Protein AF-A0A820B5G7-F1 (afdb_monomer)

Mean predicted aligned error: 9.97 Å

Secondary structure (DSSP, 8-state):
-------------SSS-TTTSS-TTT--SSPPP-SPP-HHHHHHHHHHSTTGGGTTS-EEEE-S-HHHHHHHHHHHHHHT-EEEE---

pLDDT: mean 74.88, std 19.7, range [25.97, 95.88]

Organism: NCBI:txid433720

Sequence (88 aa):
MMKIVVIVHRILLRNLGVKIGHDVFTALKSKTHLDRPNWNELLQSFKSGKNASMANDVGVFFCGPPSMGIDIRKYCMKYQFRYFKEKF

Foldseek 3Di:
DDDDDQDDDDDDDPDPPPPPCADPPVRHNDDHDHDDDPLLVVLVCCCPDPNVVCQQPAEDEDDDDPVVLVVNVVSCVVSNYHYHYDDD

Nearest PDB structures (foldseek):
  8esr-assembly1_c  TM=5.504E-01  e=4.324E-01  Schizosaccharomyces pombe
  5t5h-assembly1_g  TM=5.582E-01  e=5.296E-01  Trypanosoma cruzi
  3zn8-assembly1_A  TM=6.399E-01  e=6.037E+00  Escherichia coli
  1ng1-assembly1_A  TM=6.368E-01  e=6.459E+00  Thermus aquaticus

Radius of gyration: 15.32 Å; Cα contacts (8 Å, |Δi|>4): 66; chains: 1; bounding box: 38×22×36 Å

InterPro domains:
  IPR013121 Ferric reductase, NAD binding domain [PF08030] (21-76)
  IPR039261 Ferredoxin-NADP reductase (FNR), nucleotide-binding domain [G3DSA:3.40.50.80] (7-88)

Structure (mmCIF, N/CA/C/O backbone):
data_AF-A0A820B5G7-F1
#
_entry.id   AF-A0A820B5G7-F1
#
loop_
_atom_site.group_PDB
_atom_site.id
_atom_site.type_symbol
_atom_site.label_atom_id
_atom_site.label_alt_id
_atom_site.label_comp_id
_atom_site.label_asym_id
_atom_site.label_entity_id
_atom_site.label_seq_id
_atom_site.pdbx_PDB_ins_code
_atom_site.Cartn_x
_atom_site.Cartn_y
_atom_site.Cartn_z
_atom_site.occupancy
_atom_site.B_iso_or_equiv
_atom_site.auth_seq_id
_atom_site.auth_comp_id
_atom_site.auth_asym_id
_atom_site.auth_atom_id
_atom_site.pdbx_PDB_model_num
ATOM 1 N N . MET A 1 1 ? -0.104 16.250 2.494 1.00 32.12 1 MET A N 1
ATOM 2 C CA . MET A 1 1 ? -0.949 15.166 1.938 1.00 32.12 1 MET A CA 1
ATOM 3 C C . MET A 1 1 ? -0.150 14.424 0.880 1.00 32.12 1 MET A C 1
ATOM 5 O O . MET A 1 1 ? 0.311 15.069 -0.051 1.00 32.12 1 MET A O 1
ATOM 9 N N . MET A 1 2 ? 0.068 13.116 1.035 1.00 25.97 2 MET A N 1
ATOM 10 C CA . MET A 1 2 ? 0.863 12.311 0.099 1.00 25.97 2 MET A CA 1
ATOM 11 C C . MET A 1 2 ? -0.084 11.490 -0.782 1.00 25.97 2 MET A C 1
ATOM 13 O O . MET A 1 2 ? -0.828 10.660 -0.270 1.00 25.97 2 MET A O 1
ATOM 17 N N . LYS A 1 3 ? -0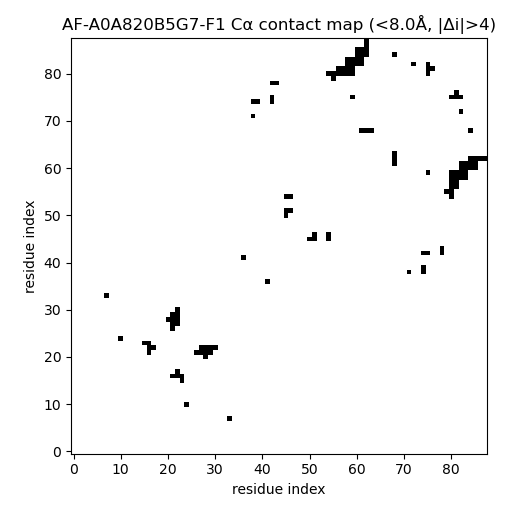.097 11.763 -2.091 1.00 30.67 3 LYS A N 1
ATOM 18 C CA . LYS A 1 3 ? -0.908 11.043 -3.085 1.00 30.67 3 LYS A CA 1
ATOM 19 C C . LYS A 1 3 ? -0.019 9.998 -3.761 1.00 30.67 3 LYS A C 1
ATOM 21 O O . LYS A 1 3 ? 1.018 10.355 -4.310 1.00 30.67 3 LYS A O 1
ATOM 26 N N . ILE A 1 4 ? -0.398 8.722 -3.693 1.00 34.84 4 ILE A N 1
ATOM 27 C CA . ILE A 1 4 ? 0.316 7.621 -4.358 1.00 34.84 4 ILE A CA 1
ATOM 28 C C . ILE A 1 4 ? -0.405 7.331 -5.674 1.00 34.84 4 ILE A C 1
ATOM 30 O O . ILE A 1 4 ? -1.563 6.922 -5.667 1.00 34.84 4 ILE A O 1
ATOM 34 N N . VAL A 1 5 ? 0.280 7.552 -6.794 1.00 36.06 5 VAL A N 1
ATOM 35 C CA . VAL A 1 5 ? -0.192 7.200 -8.139 1.00 36.06 5 VAL A CA 1
ATOM 36 C C . VAL A 1 5 ? 0.564 5.946 -8.578 1.00 36.06 5 VAL A C 1
ATOM 38 O O . VAL A 1 5 ? 1.792 5.957 -8.628 1.00 36.06 5 VAL A O 1
ATOM 41 N N . VAL A 1 6 ? -0.154 4.859 -8.872 1.00 37.34 6 VAL A N 1
ATOM 42 C CA . VAL A 1 6 ? 0.419 3.618 -9.422 1.00 37.34 6 VAL A CA 1
ATOM 43 C C . VAL A 1 6 ? 0.099 3.581 -10.916 1.00 37.34 6 VAL A C 1
ATOM 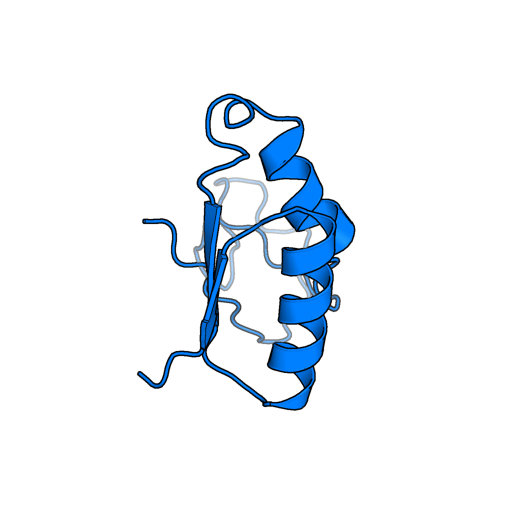45 O O . VAL A 1 6 ? -1.064 3.458 -11.289 1.00 37.34 6 VAL A O 1
ATOM 48 N N . ILE A 1 7 ? 1.118 3.710 -11.768 1.00 41.09 7 ILE A N 1
ATOM 49 C CA . ILE A 1 7 ? 0.996 3.601 -13.231 1.00 41.09 7 ILE A CA 1
ATOM 50 C C . ILE A 1 7 ? 1.605 2.264 -13.657 1.00 41.09 7 ILE A C 1
ATOM 52 O O . ILE A 1 7 ? 2.716 1.932 -13.249 1.00 41.09 7 ILE A O 1
ATOM 56 N N . VAL A 1 8 ? 0.876 1.494 -14.469 1.00 36.59 8 VAL A N 1
ATOM 57 C CA . VAL A 1 8 ? 1.296 0.173 -14.956 1.00 36.59 8 VAL A CA 1
ATOM 58 C C . VAL A 1 8 ? 1.562 0.258 -16.460 1.00 36.59 8 VAL A C 1
ATOM 60 O O . VAL A 1 8 ? 0.629 0.390 -17.249 1.00 36.59 8 VAL A O 1
ATOM 63 N N . HIS A 1 9 ? 2.825 0.148 -16.876 1.00 34.66 9 HIS A N 1
ATOM 64 C CA . HIS A 1 9 ? 3.175 -0.179 -18.260 1.00 34.66 9 HIS A CA 1
ATOM 65 C C . HIS A 1 9 ? 4.377 -1.132 -18.283 1.00 34.66 9 HIS A C 1
ATOM 67 O O . HIS A 1 9 ? 5.334 -0.970 -17.528 1.00 34.66 9 HIS A O 1
ATOM 73 N N . ARG A 1 10 ? 4.284 -2.191 -19.093 1.00 40.97 10 ARG A N 1
ATOM 74 C CA . ARG A 1 10 ? 5.202 -3.337 -19.093 1.00 40.97 10 ARG A CA 1
ATOM 75 C C . ARG A 1 10 ? 6.414 -3.040 -19.976 1.00 40.97 10 ARG A C 1
ATOM 77 O O . ARG A 1 10 ? 6.327 -3.257 -21.177 1.00 40.97 10 ARG A O 1
ATOM 84 N N . ILE A 1 11 ? 7.543 -2.612 -19.402 1.00 44.66 11 ILE A N 1
ATOM 85 C CA . ILE A 1 11 ? 8.842 -2.634 -20.098 1.00 44.66 11 ILE A CA 1
ATOM 86 C C . ILE A 1 11 ? 9.943 -3.175 -19.177 1.00 44.66 11 ILE A C 1
ATOM 88 O O . ILE A 1 11 ? 10.054 -2.853 -17.997 1.00 44.66 11 ILE A O 1
ATOM 92 N N . LEU A 1 12 ? 10.714 -4.088 -19.752 1.00 48.84 12 LEU A N 1
ATOM 93 C CA . LEU A 1 12 ? 11.631 -5.023 -19.128 1.00 48.84 12 LEU A CA 1
ATOM 94 C C . LEU A 1 12 ? 13.048 -4.452 -19.244 1.00 48.84 12 LEU A C 1
ATOM 96 O O . LEU A 1 12 ? 13.724 -4.769 -20.205 1.00 48.84 12 LEU A O 1
ATOM 100 N N . LEU A 1 13 ? 13.494 -3.589 -18.322 1.00 47.12 13 LEU A N 1
ATOM 101 C CA . LEU A 1 13 ? 14.890 -3.105 -18.271 1.00 47.12 13 LEU A CA 1
ATOM 102 C C . LEU A 1 13 ? 15.273 -2.625 -16.855 1.00 47.12 13 LEU A C 1
ATOM 104 O O . LEU A 1 13 ? 15.415 -1.436 -16.588 1.00 47.12 13 LEU A O 1
ATOM 108 N N . ARG A 1 14 ? 15.499 -3.563 -15.927 1.00 51.69 14 ARG A N 1
ATOM 109 C CA . ARG A 1 14 ? 16.010 -3.235 -14.577 1.00 51.69 14 ARG A CA 1
ATOM 110 C C . ARG A 1 14 ? 17.502 -2.855 -14.540 1.00 51.69 14 ARG A C 1
ATOM 112 O O . ARG A 1 14 ? 17.947 -2.341 -13.522 1.00 51.69 14 ARG A O 1
ATOM 119 N N . ASN A 1 15 ? 18.267 -3.052 -15.622 1.00 52.38 15 ASN A N 1
ATOM 120 C CA . ASN A 1 15 ? 19.739 -2.995 -15.570 1.00 52.38 15 ASN A CA 1
ATOM 121 C C . ASN A 1 15 ? 20.416 -1.840 -16.336 1.00 52.38 15 ASN A C 1
ATOM 123 O O . ASN A 1 15 ? 21.635 -1.728 -16.262 1.00 52.38 15 ASN A O 1
ATOM 127 N N . LEU A 1 16 ? 19.683 -0.954 -17.026 1.00 53.50 16 LEU A N 1
ATOM 128 C CA . LEU A 1 16 ? 20.297 0.162 -17.780 1.00 53.50 16 LEU A CA 1
ATOM 129 C C . LEU A 1 16 ? 20.145 1.549 -17.118 1.00 53.50 16 LEU A C 1
ATOM 131 O O . LEU A 1 16 ? 20.815 2.493 -17.527 1.00 53.50 16 LEU A O 1
ATOM 135 N N . GLY A 1 17 ? 19.331 1.684 -16.063 1.00 50.72 17 GLY A N 1
ATOM 136 C CA . GL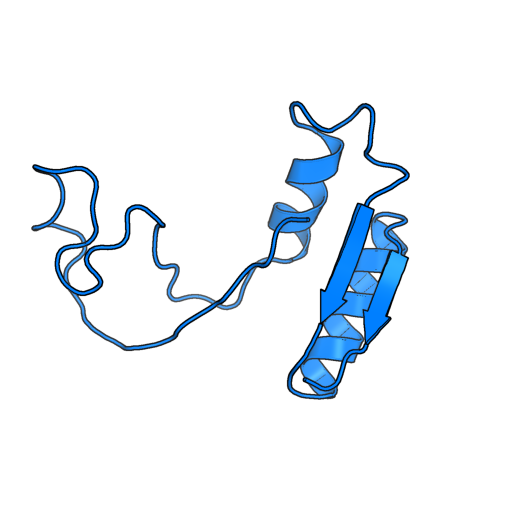Y A 1 17 ? 19.000 2.977 -15.433 1.00 50.72 17 GLY A CA 1
ATOM 137 C C . GLY A 1 17 ? 19.799 3.396 -14.205 1.00 50.72 17 GLY A C 1
ATOM 138 O O . GLY A 1 17 ? 19.442 4.360 -13.534 1.00 50.72 17 GLY A O 1
ATOM 139 N N . VAL A 1 18 ? 20.881 2.695 -13.872 1.00 52.34 18 VAL A N 1
ATOM 140 C CA . VAL A 1 18 ? 21.573 2.916 -12.590 1.00 52.34 18 VAL A CA 1
ATOM 141 C C . VAL A 1 18 ? 22.460 4.173 -12.590 1.00 52.34 18 VAL A C 1
ATOM 143 O O . VAL A 1 18 ? 22.839 4.648 -11.525 1.00 52.34 18 VAL A O 1
ATOM 146 N N . LYS A 1 19 ? 22.751 4.794 -13.743 1.00 52.56 19 LYS A N 1
ATOM 147 C CA . LYS A 1 19 ? 23.691 5.932 -13.796 1.00 52.56 19 LYS A CA 1
ATOM 148 C C . LYS A 1 19 ? 23.146 7.275 -13.276 1.00 52.56 19 LYS A C 1
ATOM 150 O O . LYS A 1 19 ? 23.959 8.133 -12.958 1.00 52.56 19 LYS A O 1
ATOM 155 N N . ILE A 1 20 ? 21.824 7.490 -13.189 1.00 58.47 20 ILE A N 1
ATOM 156 C CA . ILE A 1 20 ? 21.243 8.835 -12.917 1.00 58.47 20 ILE A CA 1
ATOM 157 C C . ILE A 1 20 ? 20.163 8.815 -11.806 1.00 58.47 20 ILE A C 1
ATOM 159 O O . ILE A 1 20 ? 19.571 9.838 -11.471 1.00 58.47 20 ILE A O 1
ATOM 163 N N . GLY A 1 21 ? 19.903 7.663 -11.173 1.00 70.50 21 GLY A N 1
ATOM 164 C CA . GLY A 1 21 ? 18.919 7.562 -10.081 1.00 70.50 21 GLY A CA 1
ATOM 165 C C . GLY A 1 21 ? 17.459 7.768 -10.512 1.00 70.50 21 GLY A C 1
ATOM 166 O O . GLY A 1 21 ? 16.599 7.965 -9.656 1.00 70.50 21 GLY A O 1
ATOM 167 N N . HIS A 1 22 ? 17.191 7.712 -11.818 1.00 75.94 22 HIS A N 1
ATOM 168 C CA . HIS A 1 22 ? 15.865 7.783 -12.425 1.00 75.94 22 HIS A CA 1
ATOM 169 C C . HIS A 1 22 ? 15.672 6.574 -13.344 1.00 75.94 22 HIS A C 1
ATOM 171 O O . HIS A 1 22 ? 16.614 6.132 -14.005 1.00 75.94 22 HIS A O 1
ATOM 177 N N . ASP A 1 23 ? 14.458 6.034 -13.375 1.00 75.94 23 ASP A N 1
ATOM 178 C CA . ASP A 1 23 ? 14.065 4.987 -14.311 1.00 75.94 23 ASP A CA 1
ATOM 179 C C . ASP A 1 23 ? 14.138 5.512 -15.752 1.00 75.94 23 ASP A C 1
ATOM 181 O O . ASP A 1 23 ? 13.637 6.591 -16.052 1.00 75.94 23 ASP A O 1
ATOM 185 N N . VAL A 1 24 ? 14.769 4.761 -16.656 1.00 77.56 24 VAL A N 1
ATOM 186 C CA . VAL A 1 24 ? 15.084 5.244 -18.019 1.00 77.56 24 VAL A CA 1
ATOM 187 C C . VAL A 1 24 ? 13.832 5.427 -18.874 1.00 77.56 24 VAL A C 1
ATOM 189 O O . VAL A 1 24 ? 13.826 6.268 -19.765 1.00 77.56 24 VAL A O 1
ATOM 192 N N . PHE A 1 25 ? 12.771 4.663 -18.611 1.00 79.69 25 PHE A N 1
ATOM 193 C CA . PHE A 1 25 ? 11.550 4.702 -19.419 1.00 79.69 25 PHE A CA 1
ATOM 194 C C . PHE A 1 25 ? 10.588 5.771 -18.953 1.00 79.69 25 PHE A C 1
ATOM 196 O O . PHE A 1 25 ? 10.000 6.485 -19.756 1.00 79.69 25 PHE A O 1
ATOM 203 N N . THR A 1 26 ? 10.402 5.851 -17.645 1.00 79.56 26 THR A N 1
ATOM 204 C CA . THR A 1 26 ? 9.430 6.758 -17.039 1.00 79.56 26 THR A CA 1
ATOM 205 C C . THR A 1 26 ? 10.052 8.090 -16.635 1.00 79.56 26 THR A C 1
ATOM 207 O O . THR A 1 26 ? 9.321 9.013 -16.289 1.00 79.56 26 THR A O 1
ATOM 210 N N . ALA A 1 27 ? 11.387 8.192 -16.647 1.00 82.44 27 ALA A N 1
ATOM 211 C CA . ALA A 1 27 ? 12.163 9.297 -16.081 1.00 82.44 27 ALA A CA 1
ATOM 212 C C . ALA A 1 27 ? 11.856 9.575 -14.594 1.00 82.44 27 ALA A C 1
ATOM 214 O O . ALA A 1 27 ? 12.256 10.604 -14.049 1.00 82.44 27 ALA A O 1
ATOM 215 N N . LEU A 1 28 ? 11.157 8.665 -13.904 1.00 81.88 28 LEU A N 1
ATOM 216 C CA . LEU A 1 28 ? 10.780 8.833 -12.507 1.00 81.88 28 LEU A CA 1
ATOM 217 C C . LEU A 1 28 ? 11.919 8.404 -11.587 1.00 81.88 28 LEU A C 1
ATOM 219 O O . LEU A 1 28 ? 12.567 7.382 -11.790 1.00 81.88 28 LEU A O 1
ATOM 223 N N . LYS A 1 29 ? 12.110 9.151 -10.497 1.00 82.75 29 LYS A N 1
ATOM 224 C CA . LYS A 1 29 ? 12.962 8.718 -9.377 1.00 82.75 29 LYS A CA 1
ATOM 225 C C . LYS A 1 29 ? 12.322 7.562 -8.596 1.00 82.75 29 LYS A C 1
ATOM 227 O O . LYS A 1 29 ? 13.006 6.776 -7.941 1.00 82.75 29 LYS A O 1
ATOM 232 N N . SER A 1 30 ? 10.992 7.492 -8.636 1.00 80.12 30 SER A N 1
ATOM 233 C CA . SER A 1 30 ? 10.187 6.456 -7.995 1.00 80.12 30 SER A CA 1
ATOM 234 C C . SER A 1 30 ? 10.450 5.098 -8.636 1.00 80.12 30 SER A C 1
ATOM 236 O O . SER A 1 30 ? 10.435 4.970 -9.857 1.00 80.12 30 SER A O 1
ATOM 238 N N . LYS A 1 31 ? 10.644 4.068 -7.810 1.00 81.56 31 LYS A N 1
ATOM 239 C CA . LYS A 1 31 ? 10.795 2.699 -8.304 1.00 81.56 31 LYS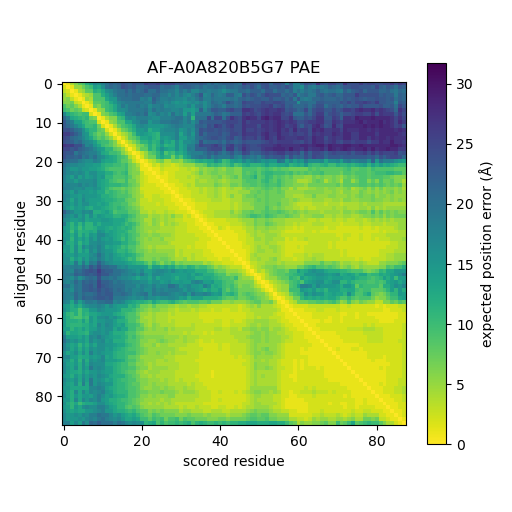 A CA 1
ATOM 240 C C . LYS A 1 31 ? 9.444 2.144 -8.738 1.00 81.56 31 LYS A C 1
ATOM 242 O O . LYS A 1 31 ? 8.484 2.163 -7.969 1.00 81.56 31 LYS A O 1
ATOM 247 N N . THR A 1 32 ? 9.405 1.587 -9.940 1.00 79.81 32 THR A N 1
ATOM 248 C CA . THR A 1 32 ? 8.243 0.853 -10.438 1.00 79.81 32 THR A CA 1
ATOM 249 C C . THR A 1 32 ? 8.289 -0.589 -9.942 1.00 79.81 32 THR A C 1
ATOM 251 O O . THR A 1 32 ? 9.223 -1.335 -10.242 1.00 79.81 32 THR A O 1
ATOM 254 N N . HIS A 1 33 ? 7.266 -0.991 -9.192 1.00 81.06 33 HIS A N 1
ATOM 255 C CA . HIS A 1 33 ? 7.058 -2.377 -8.780 1.00 81.06 33 HIS A CA 1
ATOM 256 C C . HIS A 1 33 ? 6.061 -3.040 -9.733 1.00 81.06 33 HIS A C 1
ATOM 258 O O . HIS A 1 33 ? 5.055 -2.435 -10.095 1.00 81.06 33 HIS A O 1
ATOM 264 N N . LEU A 1 34 ? 6.361 -4.266 -10.166 1.00 79.12 34 LEU A N 1
ATOM 265 C CA . LEU A 1 34 ? 5.563 -4.985 -11.171 1.00 79.12 34 LEU A CA 1
ATOM 266 C C . LEU A 1 34 ? 4.537 -5.945 -10.558 1.00 79.12 34 LEU A C 1
ATOM 268 O O . LEU A 1 34 ? 3.739 -6.536 -11.281 1.00 79.12 34 LEU A O 1
ATOM 272 N N . ASP A 1 35 ? 4.560 -6.089 -9.239 1.00 82.19 35 ASP A N 1
ATOM 273 C CA . ASP A 1 35 ? 3.709 -7.008 -8.499 1.00 82.19 35 ASP A CA 1
ATOM 274 C C . ASP A 1 35 ? 2.513 -6.274 -7.887 1.00 82.19 35 ASP A C 1
ATOM 276 O O . ASP A 1 35 ? 2.495 -5.042 -7.770 1.00 82.19 35 ASP A O 1
ATOM 280 N N . ARG A 1 36 ? 1.496 -7.033 -7.457 1.00 85.12 36 ARG A N 1
ATOM 281 C CA . ARG A 1 36 ? 0.384 -6.450 -6.697 1.00 85.12 36 ARG A CA 1
ATOM 282 C C . ARG A 1 36 ? 0.953 -5.820 -5.416 1.00 85.12 36 ARG A C 1
ATOM 284 O O . ARG A 1 36 ? 1.752 -6.466 -4.738 1.00 85.12 36 ARG A O 1
ATOM 291 N N . PRO A 1 37 ? 0.546 -4.594 -5.051 1.00 87.12 37 PRO A N 1
ATOM 292 C CA . PRO A 1 37 ? 1.062 -3.940 -3.858 1.00 87.12 37 PRO A CA 1
ATOM 293 C C . PRO A 1 37 ? 0.812 -4.789 -2.610 1.00 87.12 37 PRO A C 1
ATOM 295 O O . PRO A 1 37 ? -0.319 -5.195 -2.327 1.00 87.12 37 PRO A O 1
ATOM 298 N N . ASN A 1 38 ? 1.875 -5.021 -1.842 1.00 89.81 38 ASN A N 1
ATOM 299 C CA . ASN A 1 38 ? 1.781 -5.619 -0.520 1.00 89.81 38 ASN A CA 1
ATOM 300 C C . ASN A 1 38 ? 1.327 -4.551 0.485 1.00 89.81 38 ASN A C 1
ATOM 302 O O . ASN A 1 38 ? 2.138 -3.854 1.096 1.00 89.81 38 ASN A O 1
ATOM 306 N N . TRP A 1 39 ? 0.009 -4.410 0.650 1.00 89.44 39 TRP A N 1
ATOM 307 C CA . TRP A 1 39 ? -0.586 -3.417 1.552 1.00 89.44 39 TRP A CA 1
ATOM 308 C C . TRP A 1 39 ? -0.126 -3.566 3.003 1.00 89.44 39 TRP A C 1
ATOM 310 O O . TRP A 1 39 ? -0.046 -2.575 3.721 1.00 89.44 39 TRP A O 1
ATOM 320 N N . ASN A 1 40 ? 0.194 -4.786 3.438 1.00 90.56 40 ASN A N 1
ATOM 321 C CA . ASN A 1 40 ? 0.634 -5.046 4.803 1.00 90.56 40 ASN A CA 1
ATOM 322 C C .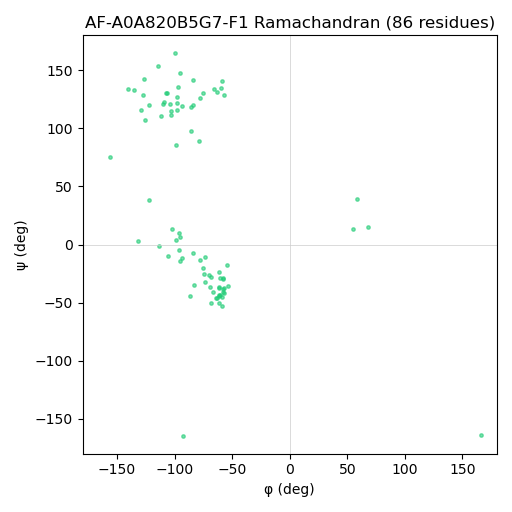 ASN A 1 40 ? 2.012 -4.427 5.061 1.00 90.56 40 ASN A C 1
ATOM 324 O O . ASN A 1 40 ? 2.181 -3.669 6.010 1.00 90.56 40 ASN A O 1
ATOM 328 N N . GLU A 1 41 ? 2.970 -4.698 4.176 1.00 89.19 41 GLU A N 1
ATOM 329 C CA . GLU A 1 41 ? 4.317 -4.127 4.246 1.00 89.19 41 GLU A CA 1
ATOM 330 C C . GLU A 1 41 ? 4.287 -2.599 4.101 1.00 89.19 41 GLU A C 1
ATOM 332 O O . GLU A 1 41 ? 4.865 -1.879 4.920 1.00 89.19 41 GLU A O 1
ATOM 337 N N . LEU A 1 42 ? 3.531 -2.098 3.116 1.00 87.56 42 LEU A N 1
ATOM 338 C CA . LEU A 1 42 ? 3.405 -0.666 2.865 1.00 87.56 42 LEU A CA 1
ATOM 339 C C . LEU A 1 42 ? 2.861 0.070 4.093 1.00 87.56 42 LEU A C 1
ATOM 341 O O . LEU A 1 42 ? 3.477 1.030 4.548 1.00 87.56 42 LEU A O 1
ATOM 345 N N . LEU A 1 43 ? 1.730 -0.371 4.650 1.00 87.50 43 LEU A N 1
ATOM 346 C CA . LEU A 1 43 ? 1.073 0.324 5.760 1.00 87.50 43 LEU A CA 1
ATOM 347 C C . LEU A 1 43 ? 1.823 0.149 7.087 1.00 87.50 43 LEU A C 1
ATOM 349 O O . LEU A 1 43 ? 1.869 1.087 7.884 1.00 87.50 43 LEU A O 1
ATOM 353 N N . GLN A 1 44 ? 2.477 -0.997 7.304 1.00 88.19 44 GLN A N 1
ATOM 354 C CA . GLN A 1 44 ? 3.331 -1.213 8.474 1.00 88.19 44 GLN A CA 1
ATOM 355 C C . GLN A 1 44 ? 4.510 -0.235 8.510 1.00 88.19 44 GLN A C 1
ATOM 357 O O . GLN A 1 44 ? 4.843 0.274 9.582 1.00 88.19 44 GLN A O 1
ATOM 362 N N . SER A 1 45 ? 5.091 0.101 7.353 1.00 84.94 45 SER A N 1
ATOM 363 C CA . SER A 1 45 ? 6.207 1.054 7.281 1.00 84.94 45 SER A CA 1
ATOM 364 C C . SER A 1 45 ? 5.869 2.437 7.868 1.00 84.94 45 SER A C 1
ATOM 366 O O . SER A 1 45 ? 6.739 3.095 8.443 1.00 84.94 45 SER A O 1
ATOM 368 N N . PHE A 1 46 ? 4.596 2.852 7.819 1.00 80.81 46 PHE A N 1
ATOM 369 C CA . PHE A 1 46 ? 4.137 4.120 8.398 1.00 80.81 46 PHE A CA 1
ATOM 370 C C . PHE A 1 46 ? 4.050 4.093 9.929 1.00 80.81 46 PHE A C 1
ATOM 372 O O . PHE A 1 46 ? 4.180 5.144 10.551 1.00 80.81 46 PHE A O 1
ATOM 379 N N . LYS A 1 47 ? 3.881 2.913 10.542 1.00 78.50 47 LYS A N 1
ATOM 380 C CA . LYS A 1 47 ? 3.903 2.748 12.005 1.00 78.50 47 LYS A CA 1
ATOM 381 C C . LYS A 1 47 ? 5.320 2.622 12.562 1.00 78.50 47 LYS A C 1
ATOM 383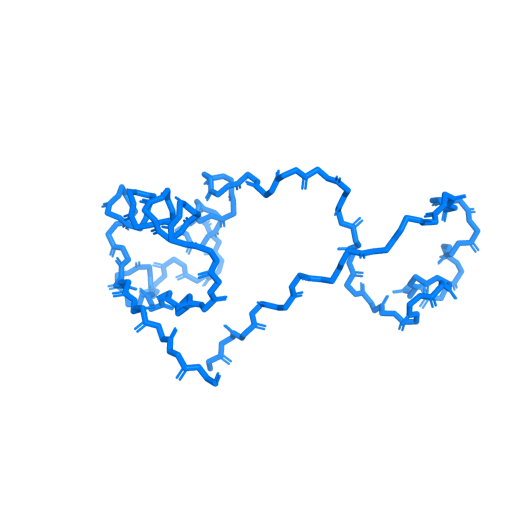 O O . LYS A 1 47 ? 5.569 3.082 13.667 1.00 78.50 47 LYS A O 1
ATOM 388 N N . SER A 1 48 ? 6.229 1.991 11.822 1.00 75.38 48 SER A N 1
ATOM 389 C CA . SER A 1 48 ? 7.576 1.653 12.312 1.00 75.38 48 SER A CA 1
ATOM 390 C C . SER A 1 48 ? 8.655 2.683 11.954 1.00 75.38 48 SER A C 1
ATOM 392 O O . SER A 1 48 ? 9.758 2.619 12.487 1.00 75.38 48 SER A O 1
ATOM 394 N N . GLY A 1 49 ? 8.374 3.603 11.025 1.00 68.94 49 GLY A N 1
ATOM 395 C CA . GLY A 1 49 ? 9.347 4.577 10.521 1.00 68.94 49 GLY A CA 1
ATOM 396 C C . GLY A 1 49 ? 9.352 5.925 11.253 1.00 68.94 49 GLY A C 1
ATOM 397 O O . GLY A 1 49 ? 8.731 6.107 12.296 1.00 68.94 49 GLY A O 1
ATOM 398 N N . LYS A 1 50 ? 9.992 6.930 10.634 1.00 61.38 50 LYS A N 1
ATOM 399 C CA . LYS A 1 50 ? 10.056 8.331 11.118 1.00 61.38 50 LYS A CA 1
ATOM 400 C C . LYS A 1 50 ? 8.686 8.972 11.395 1.00 61.38 50 LYS A C 1
ATOM 402 O O . LYS A 1 50 ? 8.609 9.975 12.093 1.00 61.38 50 LYS A O 1
ATOM 407 N N . ASN A 1 51 ? 7.619 8.384 10.859 1.00 61.03 51 ASN A N 1
ATOM 408 C CA . ASN A 1 51 ? 6.248 8.871 10.968 1.00 61.03 51 ASN A CA 1
ATOM 409 C C . ASN A 1 51 ? 5.460 8.212 12.114 1.00 61.03 51 ASN A C 1
ATOM 411 O O . ASN A 1 51 ? 4.269 8.478 12.244 1.00 61.03 51 ASN A O 1
ATOM 415 N N . ALA A 1 52 ? 6.107 7.396 12.958 1.00 62.09 52 ALA A N 1
ATOM 416 C CA . ALA A 1 52 ? 5.466 6.691 14.071 1.00 62.09 52 ALA A CA 1
ATOM 417 C C . ALA A 1 52 ? 4.685 7.626 15.016 1.00 62.09 52 ALA A C 1
ATOM 419 O O . ALA A 1 52 ? 3.605 7.268 15.479 1.00 62.09 52 ALA A O 1
ATOM 420 N N . SER A 1 53 ? 5.181 8.851 15.237 1.00 60.03 53 SER A N 1
ATOM 421 C CA . SER A 1 53 ? 4.502 9.875 16.052 1.00 60.03 53 SER A CA 1
ATOM 422 C C . SER A 1 53 ? 3.119 10.269 15.498 1.00 60.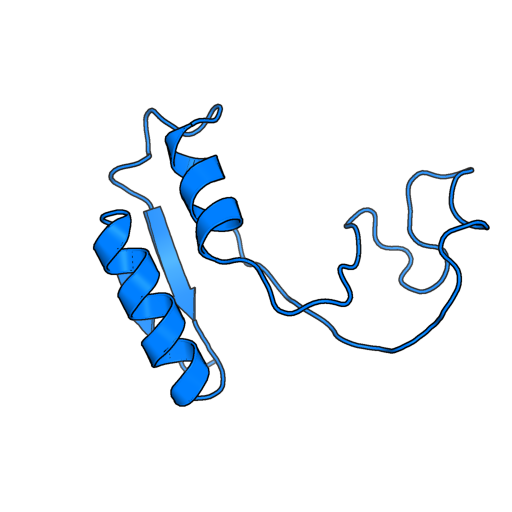03 53 SER A C 1
ATOM 424 O O . SER A 1 53 ? 2.206 10.571 16.258 1.00 60.03 53 SER A O 1
ATOM 426 N N . MET A 1 54 ? 2.918 10.178 14.178 1.00 62.81 54 MET A N 1
ATOM 427 C CA . MET A 1 54 ? 1.637 10.451 13.511 1.00 62.81 54 MET A CA 1
ATOM 428 C C . MET A 1 54 ? 0.877 9.177 13.118 1.00 62.81 54 MET A C 1
ATOM 430 O O . MET A 1 54 ? -0.077 9.241 12.347 1.00 62.8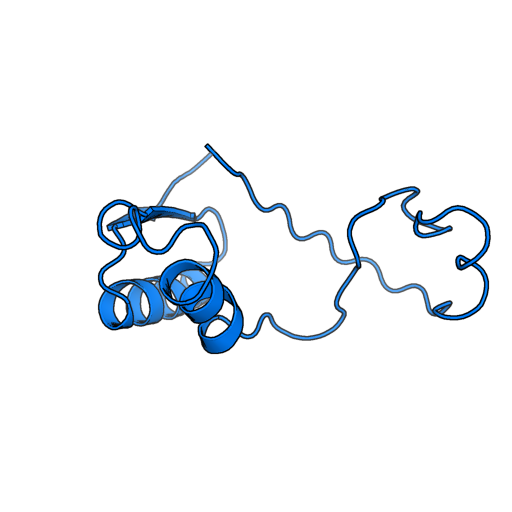1 54 MET A O 1
ATOM 434 N N . ALA A 1 55 ? 1.268 8.003 13.625 1.00 62.59 55 ALA A N 1
ATOM 435 C CA . ALA A 1 55 ? 0.679 6.730 13.204 1.00 62.59 55 ALA A CA 1
ATOM 436 C C . ALA A 1 55 ? -0.832 6.625 13.488 1.00 62.59 55 ALA A C 1
ATOM 438 O O . ALA A 1 55 ? -1.520 5.861 12.816 1.00 62.59 55 ALA A O 1
ATOM 439 N N . ASN A 1 56 ? -1.351 7.384 14.458 1.00 66.06 56 ASN A N 1
ATOM 440 C CA . ASN A 1 56 ? -2.785 7.438 14.762 1.00 66.06 56 ASN A CA 1
ATOM 441 C C . ASN A 1 56 ? -3.561 8.430 13.875 1.00 66.06 56 ASN A C 1
ATOM 443 O O . ASN A 1 56 ? -4.788 8.442 13.921 1.00 66.06 56 ASN A O 1
ATOM 447 N N . ASP A 1 57 ? -2.874 9.235 13.056 1.00 81.94 57 ASP A N 1
ATOM 448 C CA . ASP A 1 57 ? -3.478 10.278 12.219 1.00 81.94 57 ASP A CA 1
ATOM 449 C C . ASP A 1 57 ? -3.181 10.100 10.719 1.00 81.94 57 ASP A C 1
ATOM 451 O O . ASP A 1 57 ? -2.946 11.045 9.967 1.00 81.94 57 ASP A O 1
ATOM 455 N N . VAL A 1 58 ? -3.179 8.852 10.248 1.00 86.50 58 VAL A N 1
ATOM 456 C CA . VAL A 1 58 ? -2.991 8.557 8.822 1.00 86.50 58 VAL A CA 1
ATOM 457 C C . VAL A 1 58 ? -4.349 8.447 8.128 1.00 86.50 58 VAL A C 1
ATOM 459 O O . VAL A 1 58 ? -5.170 7.588 8.460 1.00 86.50 58 VAL A O 1
ATOM 462 N N . GLY A 1 59 ? -4.577 9.316 7.140 1.00 90.00 59 GLY A N 1
ATOM 463 C CA . GLY A 1 59 ? -5.706 9.246 6.210 1.00 90.00 59 GLY A CA 1
ATOM 464 C C . GLY A 1 59 ? -5.313 8.586 4.888 1.00 90.00 59 GLY A C 1
ATOM 465 O O . GLY A 1 59 ? -4.351 9.003 4.244 1.00 90.00 59 GLY A O 1
ATOM 466 N N . VAL A 1 60 ? -6.067 7.570 4.474 1.00 91.00 60 VAL A N 1
ATOM 467 C CA . VAL A 1 60 ? -5.906 6.845 3.210 1.00 91.00 60 VAL A CA 1
ATOM 468 C C . VAL A 1 60 ? -7.069 7.185 2.293 1.00 91.00 60 VAL A C 1
ATOM 470 O O . VAL A 1 60 ? -8.224 6.919 2.614 1.00 91.00 60 VAL A O 1
ATOM 473 N N . PHE A 1 61 ? -6.741 7.738 1.134 1.00 94.06 61 PHE A N 1
ATOM 474 C CA . PHE A 1 61 ? -7.685 8.178 0.118 1.00 94.06 61 PHE A CA 1
ATOM 475 C C . PHE A 1 61 ? -7.602 7.241 -1.085 1.00 94.06 61 PHE A C 1
ATOM 477 O O . PHE A 1 61 ? -6.517 7.042 -1.635 1.00 94.06 61 PHE A O 1
ATOM 484 N N . PHE A 1 62 ? -8.720 6.626 -1.470 1.00 92.88 62 PHE A N 1
ATOM 485 C CA . PHE A 1 62 ? -8.748 5.642 -2.550 1.00 92.88 62 PHE A CA 1
ATOM 486 C C . PHE A 1 62 ? -9.804 5.966 -3.606 1.00 92.88 62 PHE A C 1
ATOM 488 O O . PHE A 1 62 ? -10.989 6.108 -3.294 1.00 92.88 62 PHE A O 1
ATOM 495 N N . CYS A 1 63 ? -9.362 5.976 -4.864 1.00 92.81 63 CYS A N 1
ATOM 496 C CA . CYS A 1 63 ? -10.189 6.065 -6.060 1.00 92.81 63 CYS A CA 1
ATOM 497 C C . CYS A 1 63 ? -9.778 4.943 -7.022 1.00 92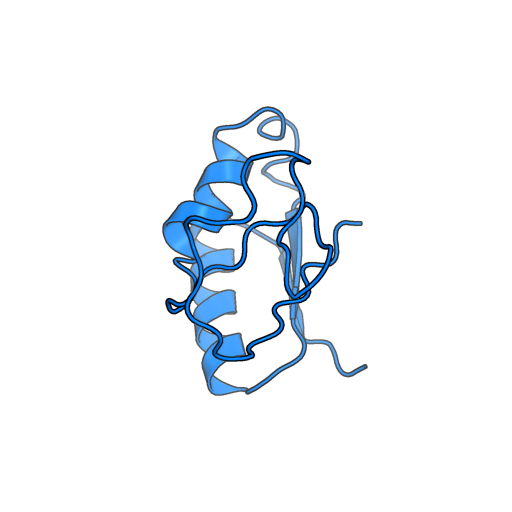.81 63 CYS A C 1
ATOM 499 O O . CYS A 1 63 ? -8.637 4.894 -7.480 1.00 92.81 63 CYS A O 1
ATOM 501 N N . GLY A 1 64 ? -10.689 4.009 -7.294 1.00 90.62 64 GLY A N 1
ATOM 502 C CA . GLY A 1 64 ? -10.407 2.837 -8.119 1.00 90.62 64 GLY A CA 1
ATOM 503 C C . GLY A 1 64 ? -11.482 1.749 -8.016 1.00 90.62 64 GLY A C 1
ATOM 504 O O . GLY A 1 64 ? -12.588 2.011 -7.528 1.00 90.62 64 GLY A O 1
ATOM 505 N N . PRO A 1 65 ? -11.174 0.516 -8.463 1.00 93.81 65 PRO A N 1
ATOM 506 C CA . PRO A 1 65 ? -12.130 -0.587 -8.495 1.00 93.81 65 PRO A CA 1
ATOM 507 C C . PRO A 1 65 ? -12.715 -0.922 -7.109 1.00 93.81 65 PRO A C 1
ATOM 509 O O . PRO A 1 65 ? -11.969 -0.957 -6.124 1.00 93.81 65 PRO A O 1
ATOM 512 N N . PRO A 1 66 ? -14.021 -1.248 -7.006 1.00 92.56 66 PRO A N 1
ATOM 513 C CA . PRO A 1 66 ? -14.665 -1.542 -5.722 1.00 92.56 66 PRO A CA 1
ATOM 514 C C . PRO A 1 66 ? -14.026 -2.703 -4.954 1.00 92.56 66 PRO A C 1
ATOM 516 O O . PRO A 1 66 ? -13.883 -2.620 -3.736 1.00 92.56 66 PRO A O 1
ATOM 519 N N . SER A 1 67 ? -13.607 -3.758 -5.660 1.00 93.25 67 SER A N 1
ATOM 520 C CA . SER A 1 67 ? -12.950 -4.932 -5.073 1.00 93.25 67 SER A CA 1
ATOM 521 C C . SER A 1 67 ? -11.671 -4.553 -4.324 1.00 93.25 67 SER A C 1
ATOM 523 O O . SER A 1 67 ? -11.479 -4.943 -3.175 1.00 93.25 67 SER A O 1
ATOM 525 N N . MET A 1 68 ? -10.837 -3.710 -4.932 1.00 91.75 68 MET A N 1
ATOM 526 C CA . MET A 1 68 ? -9.603 -3.229 -4.317 1.00 91.75 68 MET A CA 1
ATOM 527 C C . MET A 1 68 ? -9.874 -2.280 -3.144 1.00 91.75 68 MET A C 1
ATOM 529 O O . MET A 1 68 ? -9.179 -2.351 -2.134 1.00 91.75 68 MET A O 1
ATOM 533 N N . GLY A 1 69 ? -10.908 -1.440 -3.234 1.00 93.69 69 GLY A N 1
ATOM 534 C CA . GLY A 1 69 ? -11.302 -0.566 -2.126 1.00 93.69 69 GLY A CA 1
ATOM 535 C C . GLY A 1 69 ? -11.721 -1.342 -0.873 1.00 93.69 69 GLY A C 1
ATOM 536 O O . GLY A 1 69 ? -11.399 -0.934 0.242 1.00 93.69 69 GLY A O 1
ATOM 537 N N . ILE A 1 70 ? -12.391 -2.490 -1.040 1.00 95.00 70 ILE A N 1
ATOM 538 C CA . ILE A 1 70 ? -12.743 -3.386 0.073 1.00 95.00 70 ILE A CA 1
ATOM 539 C C . ILE A 1 70 ? -11.478 -3.953 0.727 1.00 95.00 70 ILE A C 1
ATOM 541 O O . ILE A 1 70 ? -11.374 -3.935 1.955 1.00 95.00 70 ILE A O 1
ATOM 545 N N . ASP A 1 71 ? -10.514 -4.420 -0.070 1.00 93.50 71 ASP A N 1
ATOM 546 C CA . ASP A 1 71 ? -9.248 -4.952 0.443 1.00 93.50 71 ASP A CA 1
ATOM 547 C C . ASP A 1 71 ? -8.469 -3.880 1.218 1.00 93.50 71 ASP A C 1
ATOM 549 O O . ASP A 1 71 ? -8.099 -4.097 2.371 1.00 93.50 71 ASP A O 1
ATOM 553 N N . ILE A 1 72 ? -8.284 -2.691 0.634 1.00 93.25 72 ILE A N 1
ATOM 554 C CA . ILE A 1 72 ? -7.551 -1.582 1.267 1.00 93.25 72 ILE A CA 1
ATOM 555 C C . ILE A 1 72 ? -8.222 -1.165 2.577 1.00 93.25 72 ILE A C 1
ATOM 557 O O . ILE A 1 72 ? -7.538 -1.006 3.587 1.00 93.25 72 ILE A O 1
ATOM 561 N N . ARG A 1 73 ? -9.557 -1.066 2.605 1.00 94.44 73 ARG A N 1
ATOM 562 C CA . ARG A 1 73 ? -10.303 -0.736 3.827 1.00 94.44 73 ARG A CA 1
ATOM 563 C C . ARG A 1 73 ? -10.031 -1.737 4.955 1.00 94.44 73 ARG A C 1
ATOM 565 O O . ARG A 1 73 ? -9.854 -1.309 6.095 1.00 94.44 73 ARG A O 1
ATOM 572 N N . LYS A 1 74 ? -9.958 -3.043 4.660 1.00 95.88 74 LYS A N 1
ATOM 573 C CA . LYS A 1 74 ? -9.622 -4.076 5.662 1.00 95.88 74 LYS A CA 1
ATOM 574 C C . LYS A 1 74 ? -8.227 -3.853 6.246 1.00 95.88 74 LYS A C 1
ATOM 576 O O . LYS A 1 74 ? -8.053 -3.925 7.462 1.00 95.88 74 LYS A O 1
ATOM 581 N N . TYR A 1 75 ? -7.245 -3.535 5.404 1.00 93.62 75 TYR A N 1
ATOM 582 C CA . TYR A 1 75 ? -5.902 -3.223 5.888 1.00 93.62 75 TYR A CA 1
ATOM 583 C C . TYR A 1 75 ? -5.867 -1.919 6.698 1.00 93.62 75 TYR A C 1
ATOM 585 O O . TYR A 1 75 ? -5.249 -1.891 7.758 1.00 93.62 75 TYR A O 1
ATOM 593 N N . CYS A 1 76 ? -6.577 -0.866 6.284 1.00 92.19 76 CYS A N 1
ATOM 594 C CA . CYS A 1 76 ? -6.685 0.367 7.069 1.00 92.19 76 CYS A CA 1
ATOM 595 C C . CYS A 1 76 ? -7.248 0.103 8.472 1.00 92.19 76 CYS A C 1
ATOM 597 O O . CYS A 1 76 ? -6.700 0.614 9.444 1.00 92.19 76 CYS A O 1
ATOM 599 N N . MET A 1 77 ? -8.273 -0.749 8.600 1.00 92.44 77 MET A N 1
ATOM 600 C CA . MET A 1 77 ? -8.805 -1.151 9.909 1.00 92.44 77 MET A CA 1
ATOM 601 C C . MET A 1 77 ? -7.754 -1.871 10.761 1.00 92.44 77 MET A C 1
ATOM 603 O O . MET A 1 77 ? -7.597 -1.536 11.933 1.00 92.44 77 MET A O 1
ATOM 607 N N . LYS A 1 78 ? -6.986 -2.799 10.170 1.00 92.56 78 LYS A N 1
ATOM 608 C CA . LYS A 1 78 ? -5.897 -3.515 10.860 1.00 92.56 78 LYS A CA 1
ATOM 609 C C . LYS A 1 78 ? -4.851 -2.562 11.452 1.00 92.56 78 LYS A C 1
ATOM 611 O O . LYS A 1 78 ? -4.333 -2.824 12.533 1.00 92.56 78 LYS A O 1
ATOM 616 N N . TYR A 1 79 ? -4.546 -1.465 10.761 1.00 89.06 79 TYR A N 1
ATOM 617 C CA . TYR A 1 79 ? -3.541 -0.488 11.192 1.00 89.06 79 TYR A CA 1
ATOM 618 C C . TYR A 1 79 ? -4.125 0.755 11.885 1.00 89.06 79 TYR A C 1
ATOM 620 O O . TYR A 1 79 ? -3.357 1.628 12.282 1.00 89.06 79 TYR A O 1
ATOM 628 N N . GLN A 1 80 ? -5.445 0.813 12.102 1.00 89.69 80 GLN A N 1
ATOM 629 C CA . GLN A 1 80 ? -6.166 1.964 12.669 1.00 89.69 80 GLN A CA 1
ATOM 630 C C . GLN A 1 80 ? -5.999 3.264 11.860 1.00 89.69 80 GLN A C 1
ATOM 632 O O . GLN A 1 80 ? -5.877 4.350 12.418 1.00 89.69 80 GLN A O 1
ATOM 637 N N . PHE A 1 81 ? -5.995 3.161 10.532 1.00 90.50 81 PHE A N 1
ATOM 638 C CA . PHE A 1 81 ? -5.956 4.312 9.628 1.00 90.50 81 PHE A CA 1
ATOM 639 C C . PHE A 1 81 ? -7.363 4.710 9.175 1.00 90.50 81 PHE A C 1
ATOM 641 O O . PHE A 1 81 ? -8.239 3.858 8.994 1.00 90.50 81 PHE A O 1
ATOM 648 N N . ARG A 1 82 ? -7.579 6.009 8.938 1.00 90.69 82 ARG A N 1
ATOM 649 C CA . ARG A 1 82 ? -8.850 6.535 8.420 1.00 90.69 82 ARG A CA 1
ATOM 650 C C . ARG A 1 82 ? -8.928 6.280 6.918 1.00 90.69 82 ARG A C 1
ATOM 652 O O . ARG A 1 82 ? -8.016 6.654 6.193 1.00 90.69 82 ARG A O 1
ATOM 659 N N . TYR A 1 83 ? -9.999 5.646 6.450 1.00 93.06 83 TYR A N 1
ATOM 660 C CA . TYR A 1 83 ? -10.196 5.330 5.033 1.00 93.06 83 TYR A CA 1
ATOM 661 C C . TYR A 1 83 ? -11.268 6.228 4.413 1.00 93.06 83 TYR A C 1
ATOM 663 O O . TYR A 1 83 ? -12.384 6.309 4.926 1.00 93.06 83 TYR A O 1
ATOM 671 N N . PHE A 1 84 ? -10.945 6.827 3.271 1.00 92.56 84 PHE A N 1
ATOM 672 C CA . PHE A 1 84 ? -11.820 7.692 2.494 1.00 92.56 84 PHE A CA 1
ATOM 673 C C . PHE A 1 84 ? -11.966 7.121 1.084 1.00 92.56 84 PHE A C 1
ATOM 675 O O . PHE A 1 84 ? -10.989 6.961 0.350 1.00 92.56 84 PHE A O 1
ATOM 682 N N . LYS A 1 85 ? -13.205 6.796 0.706 1.00 91.56 85 LYS A N 1
ATOM 683 C CA . LYS A 1 85 ? -13.539 6.447 -0.675 1.00 91.56 85 LYS A CA 1
ATOM 684 C C . LYS A 1 85 ? -13.822 7.736 -1.428 1.00 91.56 85 LYS A C 1
ATOM 686 O O . LYS A 1 85 ? -14.790 8.419 -1.106 1.00 91.56 85 LYS A O 1
ATOM 691 N N . GLU A 1 86 ? -13.025 8.017 -2.444 1.00 90.38 86 GLU A N 1
ATOM 692 C CA . GLU A 1 86 ? -13.169 9.214 -3.263 1.00 90.38 86 GLU A CA 1
ATOM 693 C C . GLU A 1 86 ? -13.559 8.858 -4.696 1.00 90.38 86 GLU A C 1
ATOM 695 O O . GLU A 1 86 ? -13.311 7.754 -5.189 1.00 90.38 86 GLU A O 1
ATOM 700 N N . LYS A 1 87 ? -14.232 9.807 -5.342 1.00 85.12 87 LYS A N 1
ATOM 701 C CA . LYS A 1 87 ? -14.519 9.809 -6.773 1.00 85.12 87 LYS A CA 1
ATOM 702 C C . LYS A 1 87 ? -13.990 11.141 -7.292 1.00 85.12 87 LYS A C 1
ATOM 704 O O . LYS A 1 87 ? -14.552 12.173 -6.933 1.00 85.12 87 LYS A O 1
ATOM 709 N N . PHE A 1 88 ? -12.885 11.088 -8.023 1.00 76.94 88 PHE A N 1
ATOM 710 C CA . PHE A 1 88 ? -12.252 12.244 -8.652 1.00 76.94 88 PHE A CA 1
ATOM 711 C C . PHE A 1 88 ? -12.638 12.335 -10.120 1.00 76.94 88 PHE A C 1
ATOM 713 O O . PHE A 1 88 ? -12.816 11.254 -10.729 1.00 76.94 88 PHE A O 1
#

Solvent-accessible surface area (backbone atoms only — not comparable to full-atom values): 5918 Å² total; per-residue (Å²): 137,89,83,88,83,88,84,89,78,95,75,94,66,94,81,78,28,76,87,75,66,28,40,77,88,77,64,33,68,68,83,85,76,94,65,83,80,58,62,67,63,59,58,48,48,44,52,75,43,98,46,37,91,48,36,80,72,41,76,47,78,46,72,76,60,69,72,58,52,54,54,52,47,55,53,27,59,75,64,54,32,48,73,42,86,51,86,130